Protein AF-A0A2E0ALQ2-F1 (afdb_monomer_lite)

Foldseek 3Di:
DVVVVVVVVVVVVVVVPPDDDDPVNVVVVVVVVVVVVVVVVVVVVVVVLVVVLVVLVVQLVVLVVVLVVQLVVQLVVPALVVCVVVVCNVVCQVQVLVVSQVSCCVRRPCVSNVVSVKDWDWDCPPDSQKIKIKIWDQRSDPPTGIDIDIDIDGRPHNVCSVVPD

pLDDT: mean 86.33, std 12.5, range [46.34, 97.12]

Radius of gyration: 34.59 Å; chains: 1; bounding box: 90×46×86 Å

Structure (mmCIF, N/CA/C/O backbone):
data_AF-A0A2E0ALQ2-F1
#
_entry.id   AF-A0A2E0ALQ2-F1
#
loop_
_atom_site.group_PDB
_atom_site.id
_atom_site.type_symbol
_atom_site.label_atom_id
_atom_site.label_alt_id
_atom_site.label_comp_id
_atom_site.label_asym_id
_atom_site.label_entity_id
_atom_site.label_seq_id
_atom_site.pdbx_PDB_ins_code
_atom_site.Cartn_x
_atom_site.Cartn_y
_atom_site.Cartn_z
_atom_site.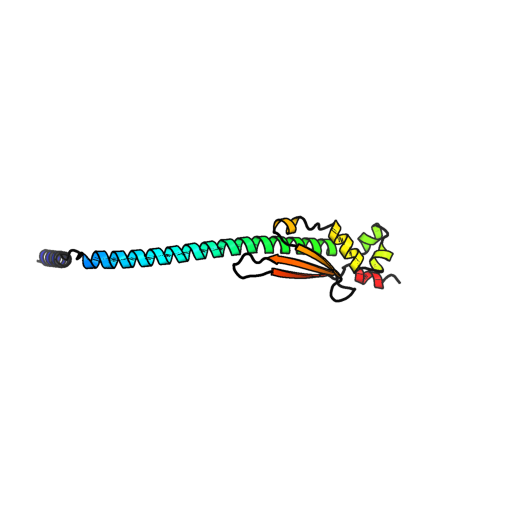occupancy
_atom_site.B_iso_or_equiv
_atom_site.auth_seq_id
_atom_site.auth_comp_id
_atom_site.auth_asym_id
_atom_site.auth_atom_id
_atom_site.pdbx_PDB_model_num
ATOM 1 N N . MET A 1 1 ? -71.122 31.771 37.472 1.00 54.59 1 MET A N 1
ATOM 2 C CA . MET A 1 1 ? -71.178 30.328 37.815 1.00 54.59 1 MET A CA 1
ATOM 3 C C . MET A 1 1 ? -70.136 29.457 37.097 1.00 54.59 1 MET A C 1
ATOM 5 O O . MET A 1 1 ? -69.848 28.380 37.589 1.00 54.59 1 MET A O 1
ATOM 9 N N . ILE A 1 2 ? -69.536 29.897 35.979 1.00 55.91 2 ILE A N 1
ATOM 10 C CA . ILE A 1 2 ? -68.539 29.110 35.213 1.00 55.91 2 ILE A CA 1
ATOM 11 C C . ILE A 1 2 ? -67.124 29.183 35.833 1.00 55.91 2 ILE A C 1
ATOM 13 O O . ILE A 1 2 ? -66.352 28.230 35.765 1.00 55.91 2 ILE A O 1
ATOM 17 N N . HIS A 1 3 ? -66.800 30.287 36.512 1.00 54.78 3 HIS A N 1
ATOM 18 C CA . HIS A 1 3 ? -65.465 30.542 37.067 1.00 54.78 3 HIS A CA 1
ATOM 19 C C . HIS A 1 3 ? -65.081 29.625 38.245 1.00 54.78 3 HIS A C 1
ATOM 21 O O . HIS A 1 3 ? -63.908 29.304 38.425 1.00 54.78 3 HIS A O 1
ATOM 27 N N . THR A 1 4 ? -66.067 29.161 39.019 1.00 57.28 4 THR A N 1
ATOM 28 C CA . THR A 1 4 ? -65.878 28.266 40.172 1.00 57.28 4 THR A CA 1
ATOM 29 C C . THR A 1 4 ? -65.641 26.810 39.763 1.00 57.28 4 THR A C 1
ATOM 31 O O . THR A 1 4 ? -64.870 26.109 40.412 1.00 57.28 4 THR A O 1
ATOM 34 N N . GLN A 1 5 ? -66.220 26.364 38.643 1.00 58.50 5 GLN A N 1
ATOM 35 C CA . GLN A 1 5 ? -66.016 25.007 38.111 1.00 58.50 5 GLN A CA 1
ATOM 36 C C . GLN A 1 5 ? -64.611 24.815 37.511 1.00 58.50 5 GLN A C 1
ATOM 38 O O . GLN A 1 5 ? -64.014 23.744 37.629 1.00 58.50 5 GLN A O 1
ATOM 43 N N . LEU A 1 6 ? -64.047 25.870 36.913 1.00 57.81 6 LEU A N 1
ATOM 44 C CA . LEU A 1 6 ? -62.681 25.869 36.378 1.00 57.81 6 LEU A CA 1
ATOM 45 C C . LEU A 1 6 ? -61.624 25.833 37.492 1.00 57.81 6 LEU A C 1
ATOM 47 O O . LEU A 1 6 ? -60.637 25.107 37.380 1.00 57.81 6 LEU A O 1
ATOM 51 N N . GLN A 1 7 ? -61.857 26.541 38.602 1.00 59.72 7 GLN A N 1
ATOM 52 C CA . GLN A 1 7 ? -60.950 26.519 39.755 1.00 59.72 7 GLN A CA 1
ATOM 53 C C . GLN A 1 7 ? -60.938 25.164 40.479 1.00 59.72 7 GLN A C 1
ATOM 55 O O . GLN A 1 7 ? -59.865 24.692 40.854 1.00 59.72 7 GLN A O 1
ATOM 60 N N . GLN A 1 8 ? -62.086 24.486 40.589 1.00 59.09 8 GLN A N 1
ATOM 61 C CA . GLN A 1 8 ? -62.156 23.142 41.179 1.00 59.09 8 GLN A CA 1
ATOM 62 C C . GLN A 1 8 ? -61.445 22.074 40.330 1.00 59.09 8 GLN A C 1
ATOM 64 O O . GLN A 1 8 ? -60.782 21.197 40.883 1.00 59.09 8 GLN A O 1
ATOM 69 N N . ARG A 1 9 ? -61.492 22.160 38.991 1.00 56.84 9 ARG A N 1
ATOM 70 C CA . ARG A 1 9 ? -60.716 21.252 38.121 1.00 56.84 9 ARG A CA 1
ATOM 71 C C . ARG A 1 9 ? -59.204 21.444 38.262 1.00 56.84 9 ARG A C 1
ATOM 73 O O . ARG A 1 9 ? -58.474 20.457 38.293 1.00 56.84 9 ARG A O 1
ATOM 80 N N . ILE A 1 10 ? -58.732 22.684 38.392 1.00 60.00 10 ILE A N 1
ATOM 81 C CA . ILE A 1 10 ? -57.300 22.985 38.569 1.00 60.00 10 ILE A CA 1
ATOM 82 C C . ILE A 1 10 ? -56.798 22.519 39.947 1.00 60.00 10 ILE A C 1
ATOM 84 O O . ILE A 1 10 ? -55.677 22.025 40.061 1.00 60.00 10 ILE A O 1
ATOM 88 N N . GLN A 1 11 ? -57.627 22.617 40.989 1.00 58.72 11 GLN A N 1
ATOM 89 C CA . GLN A 1 11 ? -57.290 22.106 42.322 1.00 58.72 11 GLN A CA 1
ATOM 90 C C . GLN A 1 11 ? -57.264 20.571 42.375 1.00 58.72 11 GLN A C 1
ATOM 92 O O . GLN A 1 11 ? -56.337 20.011 42.955 1.00 58.72 11 GLN A O 1
ATOM 97 N N . ASN A 1 12 ? -58.188 19.883 41.695 1.00 55.84 12 ASN A N 1
ATOM 98 C CA . ASN A 1 12 ? -58.178 18.417 41.613 1.00 55.84 12 ASN A CA 1
ATOM 99 C C . ASN A 1 12 ? -56.994 17.866 40.799 1.00 55.84 12 ASN A C 1
ATOM 101 O O . ASN A 1 12 ? -56.470 16.807 41.131 1.00 55.84 12 ASN A O 1
ATOM 105 N N . LEU A 1 13 ? -56.510 18.601 39.790 1.00 57.44 13 LEU A N 1
ATOM 106 C CA . LEU A 1 13 ? -55.271 18.257 39.076 1.00 57.44 13 LEU A CA 1
ATOM 107 C C . LEU A 1 13 ? -54.022 18.415 39.960 1.00 57.44 13 LEU A C 1
ATOM 109 O O . LEU A 1 13 ? -53.079 17.644 39.821 1.00 57.44 13 LEU A O 1
ATOM 113 N N . ARG A 1 14 ? -54.020 19.377 40.894 1.00 54.12 14 ARG A N 1
ATOM 114 C CA . ARG A 1 14 ? -52.926 19.577 41.865 1.00 54.12 14 ARG A CA 1
ATOM 115 C C . ARG A 1 14 ? -52.981 18.618 43.060 1.00 54.12 14 ARG A C 1
ATOM 117 O O . ARG A 1 14 ? -51.940 18.311 43.629 1.00 54.12 14 ARG A O 1
ATOM 124 N N . SER A 1 15 ? -54.165 18.128 43.425 1.00 52.41 15 SER A N 1
ATOM 125 C CA . SER A 1 15 ? -54.366 17.219 44.564 1.00 52.41 15 SER A CA 1
ATOM 126 C C . SER A 1 15 ? -53.850 15.792 44.327 1.00 52.41 15 SER A C 1
ATOM 128 O O . SER A 1 15 ? -53.678 15.055 45.293 1.00 52.41 15 SER A O 1
ATOM 130 N N . ASN A 1 16 ? -53.585 15.397 43.077 1.00 54.16 16 ASN A N 1
ATOM 131 C CA . ASN A 1 16 ? -53.091 14.054 42.742 1.00 54.16 16 ASN A CA 1
ATOM 132 C C . ASN A 1 16 ? -51.557 13.911 42.772 1.00 54.16 16 ASN A C 1
ATOM 134 O O . ASN A 1 16 ? -51.046 12.841 42.460 1.00 54.16 16 ASN A O 1
ATOM 138 N N . SER A 1 17 ? -50.810 14.944 43.181 1.00 58.78 17 SER A N 1
ATOM 139 C CA . SER A 1 17 ? -49.340 14.883 43.314 1.00 58.78 17 SER A CA 1
ATOM 140 C C . SER A 1 17 ? -48.842 14.829 44.764 1.00 58.78 17 SER A C 1
ATOM 142 O O . SER A 1 17 ? -47.687 15.143 45.029 1.00 58.78 17 SER A O 1
ATOM 144 N N . ALA A 1 18 ? -49.677 14.410 45.718 1.00 54.16 18 ALA A N 1
ATOM 145 C CA . ALA A 1 18 ? -49.293 14.282 47.130 1.00 54.16 18 ALA A CA 1
ATOM 146 C C . ALA A 1 18 ? -48.612 12.936 47.476 1.00 54.16 18 ALA A C 1
ATOM 148 O O . ALA A 1 18 ? -48.750 12.438 48.590 1.00 54.16 18 ALA A O 1
ATOM 149 N N . GLY A 1 19 ? -47.894 12.330 46.528 1.00 64.50 19 GLY A N 1
ATOM 150 C CA . GLY A 1 19 ? -47.081 11.135 46.758 1.00 64.50 19 GLY A CA 1
ATOM 151 C C . GLY A 1 19 ? -45.602 11.503 46.729 1.00 64.50 19 GLY A C 1
ATOM 152 O O . GLY A 1 19 ? -45.054 11.733 45.656 1.00 64.50 19 GLY A O 1
ATOM 153 N N . GLY A 1 20 ? -44.961 11.602 47.895 1.00 71.31 20 GLY A N 1
ATOM 154 C CA . GLY A 1 20 ? -43.499 11.641 47.964 1.00 71.31 20 GLY A CA 1
ATOM 155 C C . GLY A 1 20 ? -42.916 10.292 47.541 1.00 71.31 20 GLY A C 1
ATOM 156 O O . GLY A 1 20 ? -43.539 9.258 47.772 1.00 71.31 20 GLY A O 1
ATOM 157 N N . PHE A 1 21 ? -41.730 10.295 46.933 1.00 77.75 21 PHE A N 1
ATOM 158 C CA . PHE A 1 21 ? -41.053 9.052 46.566 1.00 77.75 21 PHE A CA 1
ATOM 159 C C . PHE A 1 21 ? -40.670 8.268 47.815 1.00 77.75 21 PHE A C 1
ATOM 161 O O . PHE A 1 21 ? -40.097 8.811 48.765 1.00 77.75 21 PHE A O 1
ATOM 168 N N . THR A 1 22 ? -40.963 6.974 47.807 1.00 88.31 22 THR A N 1
ATOM 169 C CA . THR A 1 22 ? -40.473 6.084 48.857 1.00 88.31 22 THR A CA 1
ATOM 170 C C . THR A 1 22 ? -38.958 5.903 48.711 1.00 88.31 22 THR A C 1
ATOM 172 O O . THR A 1 22 ? -38.416 5.953 47.606 1.00 88.31 22 THR A O 1
ATOM 175 N N . MET A 1 23 ? -38.247 5.643 49.814 1.00 87.56 23 MET A N 1
ATOM 176 C CA . MET A 1 23 ? -36.801 5.348 49.765 1.00 87.56 23 MET A CA 1
ATOM 177 C C . MET A 1 23 ? -36.481 4.192 48.803 1.00 87.56 23 MET A C 1
ATOM 179 O O . MET A 1 23 ? -35.443 4.199 48.149 1.00 87.56 23 MET A O 1
ATOM 183 N N . VAL A 1 24 ? -37.393 3.224 48.676 1.00 90.88 24 VAL A N 1
ATOM 184 C CA . VAL A 1 24 ? -37.251 2.081 47.767 1.00 90.88 24 VAL A CA 1
ATOM 185 C C . VAL A 1 24 ? -37.310 2.520 46.300 1.00 90.88 24 VAL A C 1
ATOM 187 O O . VAL A 1 24 ? -36.457 2.106 45.521 1.00 90.88 24 VAL A O 1
ATOM 190 N N . GLU A 1 25 ? -38.246 3.394 45.916 1.00 88.25 25 GLU A N 1
ATOM 191 C CA . GLU A 1 25 ? -38.325 3.917 44.541 1.00 88.25 25 GLU A CA 1
ATOM 192 C C . GLU A 1 25 ? -37.076 4.693 44.139 1.00 88.25 25 GLU A C 1
ATOM 194 O O . GLU A 1 25 ? -36.569 4.501 43.037 1.00 88.25 25 GLU A O 1
ATOM 199 N N . VAL A 1 26 ? -36.552 5.537 45.031 1.00 90.81 26 VAL A N 1
ATOM 200 C CA . VAL A 1 26 ? -35.341 6.321 44.747 1.00 90.81 26 VAL A CA 1
ATOM 201 C C . VAL A 1 26 ? -34.135 5.402 44.553 1.00 90.81 26 VAL A C 1
ATOM 203 O O . VAL A 1 26 ? -33.345 5.610 43.633 1.00 90.81 26 VAL A O 1
ATOM 206 N N . VAL A 1 27 ? -34.010 4.355 45.373 1.00 95.00 27 VAL A N 1
ATOM 207 C CA . VAL A 1 27 ? -32.931 3.365 45.241 1.00 95.00 27 VAL A CA 1
ATOM 208 C C . VAL A 1 27 ? -33.064 2.579 43.937 1.00 95.00 27 VAL A C 1
ATOM 210 O O . VAL A 1 27 ? -32.078 2.447 43.213 1.00 95.00 27 VAL A O 1
ATOM 213 N N . ILE A 1 28 ? -34.265 2.105 43.590 1.00 93.44 28 ILE A N 1
ATOM 214 C CA . ILE A 1 28 ? -34.499 1.378 42.333 1.00 93.44 28 ILE A CA 1
ATOM 215 C C . ILE A 1 28 ? -34.196 2.279 41.130 1.00 93.44 28 ILE A C 1
ATOM 217 O O . ILE A 1 28 ? -33.461 1.873 40.231 1.00 93.44 28 ILE A O 1
ATOM 221 N N . ALA A 1 29 ? -34.702 3.515 41.125 1.00 94.00 29 ALA A N 1
ATOM 222 C CA . ALA A 1 29 ? -34.442 4.480 40.060 1.00 94.00 29 ALA A CA 1
ATOM 223 C C . ALA A 1 29 ? -32.945 4.801 39.932 1.00 94.00 29 ALA A C 1
ATOM 225 O O . ALA A 1 29 ? -32.424 4.864 38.819 1.00 94.00 29 ALA A O 1
ATOM 226 N N . GLY A 1 30 ? -32.237 4.938 41.057 1.00 94.94 30 GLY A N 1
ATOM 227 C CA . GLY A 1 30 ? -30.791 5.140 41.082 1.00 94.94 30 GLY A CA 1
ATOM 228 C C . GLY A 1 30 ? -30.021 3.972 40.465 1.00 94.94 30 GLY A C 1
ATOM 229 O O . GLY A 1 30 ? -29.165 4.192 39.611 1.00 94.94 30 GLY A O 1
ATOM 230 N N . VAL A 1 31 ? -30.355 2.731 40.831 1.00 95.38 31 VAL A N 1
ATOM 231 C CA . VAL A 1 31 ? -29.714 1.527 40.270 1.00 95.38 31 VAL A CA 1
ATOM 232 C C . VAL A 1 31 ? -29.971 1.412 38.766 1.00 95.38 31 VAL A C 1
ATOM 234 O O . VAL A 1 31 ? -29.035 1.165 38.002 1.00 95.38 31 VAL A O 1
ATOM 237 N N . LEU A 1 32 ? -31.210 1.646 38.323 1.00 96.19 32 LEU A N 1
ATOM 238 C CA . LEU A 1 32 ? -31.556 1.634 36.900 1.00 96.19 32 LEU A CA 1
ATOM 239 C C . LEU A 1 32 ? -30.768 2.698 36.130 1.00 96.19 32 LEU A C 1
ATOM 241 O O . LEU A 1 32 ? -30.160 2.388 35.106 1.00 96.19 32 LEU A O 1
ATOM 245 N N . LEU A 1 33 ? -30.701 3.925 36.645 1.00 96.06 33 LEU A N 1
ATOM 246 C CA . LEU A 1 33 ? -29.975 5.014 35.997 1.00 96.06 33 LEU A CA 1
ATOM 247 C C . LEU A 1 33 ? -28.472 4.727 35.916 1.00 96.06 33 LEU A C 1
ATOM 249 O O . LEU A 1 33 ? -27.881 4.909 34.853 1.00 96.06 33 LEU A O 1
ATOM 253 N N . VAL A 1 34 ? -27.864 4.213 36.992 1.00 96.94 34 VAL A N 1
ATOM 254 C CA . VAL A 1 34 ? -26.450 3.803 36.985 1.00 96.94 34 VAL A CA 1
ATOM 255 C C . VAL A 1 34 ? -26.201 2.731 35.924 1.00 96.94 34 VAL A C 1
ATOM 257 O O . VAL A 1 34 ? -25.240 2.861 35.173 1.00 96.94 34 VAL A O 1
ATOM 260 N N . SER A 1 35 ? -27.077 1.727 35.806 1.00 95.50 35 SER A N 1
ATOM 261 C CA . SER A 1 35 ? -26.929 0.647 34.816 1.00 95.50 35 SER A CA 1
ATOM 262 C C . SER A 1 35 ? -27.036 1.121 33.358 1.00 95.50 35 SER A C 1
ATOM 264 O O . SER A 1 35 ? -26.287 0.668 32.488 1.00 95.50 35 SER A O 1
ATOM 266 N N . VAL A 1 36 ? -27.933 2.073 33.080 1.00 97.12 36 VAL A N 1
ATOM 267 C CA . VAL A 1 36 ? -28.068 2.675 31.747 1.00 97.12 36 VAL A CA 1
ATOM 268 C C . VAL A 1 36 ? -26.827 3.501 31.421 1.00 97.12 36 VAL A C 1
ATOM 270 O O . VAL A 1 36 ? -26.263 3.363 30.338 1.00 97.12 36 VAL A O 1
ATOM 273 N N . MET A 1 37 ? -26.356 4.311 32.370 1.00 95.69 37 MET A N 1
ATOM 274 C CA . MET A 1 37 ? -25.178 5.158 32.175 1.00 95.69 37 MET A CA 1
ATOM 275 C C . MET A 1 37 ? -23.903 4.338 31.947 1.00 95.69 37 MET A C 1
ATOM 277 O O . MET A 1 37 ? -23.128 4.673 31.052 1.00 95.69 37 MET A O 1
ATOM 281 N N . THR A 1 38 ? -23.688 3.242 32.685 1.00 95.94 38 THR A N 1
ATOM 282 C CA . THR A 1 38 ? -22.544 2.345 32.432 1.00 95.94 38 THR A CA 1
ATOM 283 C C . THR A 1 38 ? -22.622 1.694 31.058 1.00 95.94 38 THR A C 1
ATOM 285 O O . THR A 1 38 ? -21.607 1.624 30.366 1.00 95.94 38 THR A O 1
ATOM 288 N N . SER A 1 39 ? -23.813 1.277 30.627 1.00 95.12 39 SER A N 1
ATOM 289 C CA . SER A 1 39 ? -24.009 0.692 29.295 1.00 95.12 39 SER A CA 1
ATOM 290 C C . SER A 1 39 ? -23.689 1.698 28.182 1.00 95.12 39 SER A C 1
ATOM 292 O O . SER A 1 39 ? -22.925 1.393 27.267 1.00 95.12 39 SER A O 1
ATOM 294 N N . VAL A 1 40 ? -24.201 2.930 28.287 1.00 94.94 40 VAL A N 1
ATOM 295 C CA . VAL A 1 40 ? -23.926 4.009 27.321 1.00 94.94 40 VAL A CA 1
ATOM 296 C C . VAL A 1 40 ? -22.440 4.376 27.300 1.00 94.94 40 VAL A C 1
ATOM 298 O O . VAL A 1 40 ? -21.879 4.594 26.224 1.00 94.94 40 VAL A O 1
ATOM 301 N N . ALA A 1 41 ? -21.777 4.405 28.459 1.00 94.75 41 ALA A N 1
ATOM 302 C CA . ALA A 1 41 ? -20.345 4.680 28.531 1.00 94.75 41 ALA A CA 1
ATOM 303 C C . ALA A 1 41 ? -19.534 3.614 27.779 1.00 94.75 41 ALA A C 1
ATOM 305 O O . ALA A 1 41 ? -18.670 3.954 26.971 1.00 94.75 41 ALA A O 1
ATOM 306 N N . GLN A 1 42 ? -19.851 2.331 27.980 1.00 93.06 42 GLN A N 1
ATOM 307 C CA . GLN A 1 42 ? -19.182 1.235 27.276 1.00 93.06 42 GLN A CA 1
ATOM 308 C C . GLN A 1 42 ? -19.417 1.290 25.762 1.00 93.06 42 GLN A C 1
ATOM 310 O O . GLN A 1 42 ? -18.460 1.174 24.998 1.00 93.06 42 GLN A O 1
ATOM 315 N N . MET A 1 43 ? -20.657 1.534 25.323 1.00 93.06 43 MET A N 1
ATOM 316 C CA . MET A 1 43 ? -20.973 1.718 23.900 1.00 93.06 43 MET A CA 1
ATOM 317 C C . MET A 1 43 ? -20.192 2.885 23.285 1.00 93.06 43 MET A C 1
ATOM 319 O O . MET A 1 43 ? -19.670 2.762 22.180 1.00 93.06 43 MET A O 1
ATOM 323 N N . SER A 1 44 ? -20.064 4.000 24.010 1.00 94.38 44 SER A N 1
ATOM 324 C CA . SER A 1 44 ? -19.342 5.186 23.529 1.00 94.38 44 SER A CA 1
ATOM 325 C C . SER A 1 44 ? -17.843 4.912 23.378 1.00 94.38 44 SER A C 1
ATOM 327 O O . SER A 1 44 ? -17.246 5.279 22.368 1.00 94.38 44 SER A O 1
ATOM 329 N N . VAL A 1 45 ? -17.235 4.217 24.345 1.00 90.38 45 VAL A N 1
ATOM 330 C CA . VAL A 1 45 ? -15.824 3.800 24.267 1.00 90.38 45 VAL A CA 1
ATOM 331 C C . VAL A 1 45 ? -15.598 2.835 23.103 1.00 90.38 45 VAL A C 1
ATOM 333 O O . VAL A 1 45 ? -14.638 3.006 22.354 1.00 90.38 45 VAL A O 1
ATOM 336 N N . ALA A 1 46 ? -16.490 1.861 22.906 1.00 88.94 46 ALA A N 1
ATOM 337 C CA . ALA A 1 46 ? -16.402 0.927 21.786 1.00 88.94 46 ALA A CA 1
ATOM 338 C C . ALA A 1 46 ? -16.509 1.644 20.428 1.00 88.94 46 ALA A C 1
ATOM 340 O O . ALA A 1 46 ? -15.725 1.364 19.522 1.00 88.94 46 ALA A O 1
ATOM 341 N N . ALA A 1 47 ? -17.421 2.613 20.300 1.00 90.69 47 ALA A N 1
ATOM 342 C CA . ALA A 1 47 ? -17.564 3.418 19.089 1.00 90.69 47 ALA A CA 1
ATOM 343 C C . ALA A 1 47 ? -16.301 4.247 18.786 1.00 90.69 47 ALA A C 1
ATOM 345 O O . ALA A 1 47 ? -15.859 4.297 17.639 1.00 90.69 47 ALA A O 1
ATOM 346 N N . LEU A 1 48 ? -15.677 4.848 19.807 1.00 90.44 48 LEU A N 1
ATOM 347 C CA . LEU A 1 48 ? -14.416 5.586 19.656 1.00 90.44 48 LEU A CA 1
ATOM 348 C C . LEU A 1 48 ? -13.255 4.671 19.251 1.00 90.44 48 LEU A C 1
ATOM 350 O O . LEU A 1 48 ? -12.477 5.026 18.366 1.00 90.44 48 LEU A O 1
ATOM 354 N N . ALA A 1 49 ? -13.148 3.489 19.865 1.00 85.75 49 ALA A N 1
ATOM 355 C CA . ALA A 1 49 ? -12.143 2.496 19.494 1.00 85.75 49 ALA A CA 1
ATOM 356 C C . ALA A 1 49 ? -12.313 2.053 18.030 1.00 85.75 49 ALA A C 1
ATOM 358 O O . ALA A 1 49 ? -11.342 2.044 17.275 1.00 85.75 49 ALA A O 1
ATOM 359 N N . GLY A 1 50 ? -13.553 1.791 17.601 1.00 87.81 50 GLY A N 1
ATOM 360 C CA . GLY A 1 50 ? -13.869 1.502 16.201 1.00 87.81 50 GLY A CA 1
ATOM 361 C C . GLY A 1 50 ? -13.495 2.655 15.266 1.00 87.81 50 GLY A C 1
ATOM 362 O O . GLY A 1 50 ? -12.839 2.437 14.251 1.00 87.81 50 GLY A O 1
ATOM 363 N N . SER A 1 51 ? -13.825 3.895 15.636 1.00 90.38 51 SER A N 1
ATOM 364 C CA . SER A 1 51 ? -13.485 5.085 14.845 1.00 90.38 51 SER A CA 1
ATOM 365 C C . SER A 1 51 ? -11.977 5.280 14.685 1.00 90.38 51 SER A C 1
ATOM 367 O O . SER A 1 51 ? -11.530 5.700 13.618 1.00 90.38 51 SER A O 1
ATOM 369 N N . LYS A 1 52 ? -11.183 4.984 15.721 1.00 90.38 52 LYS A N 1
ATOM 370 C CA . LYS A 1 52 ? -9.720 5.059 15.648 1.00 90.38 52 LYS A CA 1
ATOM 371 C C . LYS A 1 52 ? -9.169 4.053 14.638 1.00 90.38 52 LYS A C 1
ATOM 373 O O . LYS A 1 52 ? -8.340 4.426 13.813 1.00 90.38 52 LYS A O 1
ATOM 378 N N . ASN A 1 53 ? -9.644 2.810 14.681 1.00 91.25 53 ASN A N 1
ATOM 379 C CA . ASN A 1 53 ? -9.191 1.771 13.755 1.00 91.25 53 ASN A CA 1
ATOM 380 C C . ASN A 1 53 ? -9.580 2.110 12.313 1.00 91.25 53 ASN A C 1
ATOM 382 O O . ASN A 1 53 ? -8.729 2.051 11.433 1.00 91.25 53 ASN A O 1
ATOM 386 N N . LEU A 1 54 ? -10.814 2.581 12.090 1.00 90.69 54 LEU A N 1
ATOM 387 C CA . LEU A 1 54 ? -11.268 3.052 10.778 1.00 90.69 54 LEU A CA 1
ATOM 388 C C . LEU A 1 54 ? -10.410 4.207 10.249 1.00 90.69 54 LEU A C 1
ATOM 390 O O . LEU A 1 54 ? -10.055 4.216 9.076 1.00 90.69 54 LEU A O 1
ATOM 394 N N 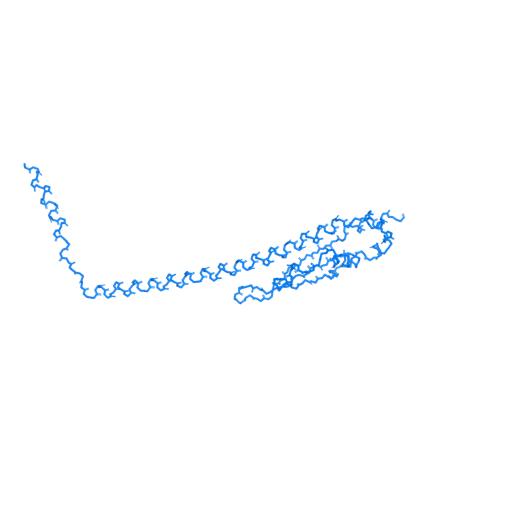. SER A 1 55 ? -10.038 5.159 11.109 1.00 93.00 55 SER A N 1
ATOM 395 C CA . SER A 1 55 ? -9.146 6.257 10.727 1.00 93.00 55 SER A CA 1
ATOM 396 C C . SER A 1 55 ? -7.738 5.766 10.389 1.00 93.00 55 SER A C 1
ATOM 398 O O . SER A 1 55 ? -7.140 6.258 9.437 1.00 93.00 55 SER A O 1
ATOM 400 N N . SER A 1 56 ? -7.204 4.815 11.159 1.00 91.94 56 SER A N 1
ATOM 401 C CA . SER A 1 56 ? -5.890 4.218 10.902 1.00 91.94 56 SER A CA 1
ATOM 402 C C . SER A 1 56 ? -5.886 3.459 9.578 1.00 91.94 56 SER A C 1
ATOM 404 O O . SER A 1 56 ? -4.986 3.646 8.765 1.00 91.94 56 SER A O 1
ATOM 406 N N . ARG A 1 57 ? -6.929 2.658 9.333 1.00 93.12 57 ARG A N 1
ATOM 407 C CA . ARG A 1 57 ? -7.129 1.943 8.073 1.00 93.12 57 ARG A CA 1
ATOM 408 C C . ARG A 1 57 ? -7.227 2.915 6.908 1.00 93.12 57 ARG A C 1
ATOM 410 O O . ARG A 1 57 ? -6.531 2.734 5.923 1.00 93.12 57 ARG A O 1
ATOM 417 N N . ALA A 1 58 ? -8.034 3.967 7.031 1.00 93.31 58 ALA A N 1
ATOM 418 C CA . ALA A 1 58 ? -8.162 4.972 5.982 1.00 93.31 58 ALA A CA 1
ATOM 419 C C . ALA A 1 58 ? -6.813 5.622 5.629 1.00 93.31 58 ALA A C 1
ATOM 421 O O . ALA A 1 58 ? -6.567 5.884 4.457 1.00 93.31 58 ALA A O 1
ATOM 422 N N . GLY A 1 59 ? -5.935 5.841 6.615 1.00 92.81 59 GLY A N 1
ATOM 423 C CA . GLY A 1 59 ? -4.574 6.327 6.380 1.00 92.81 59 GLY A CA 1
ATOM 424 C C . GLY A 1 59 ? -3.715 5.342 5.583 1.00 92.81 59 GLY A C 1
ATOM 425 O O . GLY A 1 59 ? -3.132 5.733 4.577 1.00 92.81 59 GLY A O 1
ATOM 426 N N . ILE A 1 60 ? -3.694 4.068 5.991 1.00 93.50 60 ILE A N 1
ATOM 427 C CA . ILE A 1 60 ? -2.955 3.002 5.291 1.00 93.50 60 ILE A CA 1
ATOM 428 C C . ILE A 1 60 ? -3.463 2.847 3.852 1.00 93.50 60 ILE A C 1
ATOM 430 O O . ILE A 1 60 ? -2.676 2.877 2.912 1.00 93.50 60 ILE A O 1
ATOM 434 N N . GLU A 1 61 ? -4.780 2.736 3.664 1.00 93.75 61 GLU A N 1
ATOM 435 C CA . GLU A 1 61 ? -5.390 2.565 2.339 1.00 93.75 61 GLU A CA 1
ATOM 436 C C . GLU A 1 61 ? -5.148 3.784 1.444 1.00 93.75 61 GLU A C 1
ATOM 438 O O . GLU A 1 61 ? -4.917 3.634 0.248 1.00 93.75 61 GLU A O 1
ATOM 443 N N . ALA A 1 62 ? -5.161 4.998 2.004 1.00 94.06 62 ALA A N 1
ATOM 444 C CA . ALA A 1 62 ? -4.834 6.202 1.249 1.00 94.06 62 ALA A CA 1
ATOM 445 C C . ALA A 1 62 ? -3.367 6.211 0.797 1.00 94.06 62 ALA A C 1
ATOM 447 O O . ALA A 1 62 ? -3.103 6.560 -0.351 1.00 94.06 62 ALA A O 1
ATOM 448 N N . ALA A 1 63 ? -2.436 5.803 1.665 1.00 93.88 63 ALA A N 1
ATOM 449 C CA . ALA A 1 63 ? -1.016 5.716 1.330 1.00 93.88 63 ALA A CA 1
ATOM 450 C C . ALA A 1 63 ? -0.756 4.668 0.238 1.00 93.88 63 ALA A C 1
ATOM 452 O O . ALA A 1 63 ? -0.129 4.980 -0.771 1.00 93.88 63 ALA A O 1
ATOM 453 N N . VAL A 1 64 ? -1.315 3.462 0.387 1.00 95.31 64 VAL A N 1
ATOM 454 C CA . VAL A 1 64 ? -1.216 2.395 -0.623 1.00 95.31 64 VAL A CA 1
ATOM 455 C C . VAL A 1 64 ? -1.835 2.838 -1.948 1.00 95.31 64 VAL A C 1
ATOM 457 O O . VAL A 1 64 ? -1.223 2.687 -2.998 1.00 95.31 64 VAL A O 1
ATOM 460 N N . ASN A 1 65 ? -3.028 3.434 -1.925 1.00 95.44 65 ASN A N 1
ATOM 461 C CA . ASN A 1 65 ? -3.690 3.904 -3.142 1.00 95.44 65 ASN A CA 1
ATOM 462 C C . ASN A 1 65 ? -2.919 5.040 -3.837 1.00 95.44 65 ASN A C 1
ATOM 464 O O . ASN A 1 65 ? -2.924 5.123 -5.063 1.00 95.44 65 ASN A O 1
ATOM 468 N N . ASN A 1 66 ? -2.267 5.919 -3.073 1.00 94.69 66 ASN A N 1
ATOM 469 C CA . ASN A 1 66 ? -1.406 6.955 -3.635 1.00 94.69 66 ASN A CA 1
ATOM 470 C C . ASN A 1 66 ? -0.186 6.341 -4.336 1.00 94.69 66 ASN A C 1
ATOM 472 O O . ASN A 1 66 ? 0.089 6.689 -5.478 1.00 94.69 66 ASN A O 1
ATOM 476 N N . ASP A 1 67 ? 0.492 5.389 -3.693 1.00 95.50 67 ASP A N 1
ATOM 477 C CA . ASP A 1 67 ? 1.645 4.691 -4.277 1.00 95.50 67 ASP A CA 1
ATOM 478 C C . ASP A 1 67 ? 1.264 3.933 -5.559 1.00 95.50 67 ASP A C 1
ATOM 480 O O . ASP A 1 67 ? 1.933 4.075 -6.579 1.00 95.50 67 ASP A O 1
ATOM 484 N N . ILE A 1 68 ? 0.118 3.240 -5.565 1.00 95.56 68 ILE A N 1
ATOM 485 C CA . ILE A 1 68 ? -0.428 2.585 -6.766 1.00 95.56 68 ILE A CA 1
ATOM 486 C C . ILE A 1 68 ? -0.615 3.589 -7.913 1.00 95.56 68 ILE A C 1
ATOM 488 O O . ILE A 1 68 ? -0.260 3.295 -9.054 1.00 95.56 68 ILE A O 1
ATOM 492 N N . GLN A 1 69 ? -1.165 4.774 -7.632 1.00 95.31 69 GLN A N 1
ATOM 493 C CA . GLN A 1 69 ? -1.364 5.807 -8.652 1.00 95.31 69 GLN A CA 1
ATOM 494 C C . GLN A 1 69 ? -0.038 6.349 -9.188 1.00 95.31 69 GLN A C 1
ATOM 496 O O . GLN A 1 69 ? 0.070 6.577 -10.392 1.00 95.31 69 GLN A O 1
ATOM 501 N N . LEU A 1 70 ? 0.968 6.526 -8.328 1.00 95.44 70 LEU A N 1
ATOM 502 C CA . LEU A 1 70 ? 2.307 6.947 -8.744 1.00 95.44 70 LEU A CA 1
ATOM 503 C C . LEU A 1 70 ? 2.970 5.892 -9.633 1.00 95.44 70 LEU A C 1
ATOM 505 O O . LEU A 1 70 ? 3.509 6.235 -10.681 1.00 95.44 70 LEU A O 1
ATOM 509 N N . ILE A 1 71 ? 2.862 4.612 -9.274 1.00 95.31 71 ILE A N 1
ATOM 510 C CA . ILE A 1 71 ? 3.381 3.504 -10.082 1.00 95.31 71 ILE A CA 1
ATOM 511 C C . ILE A 1 71 ? 2.699 3.450 -11.454 1.00 95.31 71 ILE A C 1
ATOM 513 O O . ILE A 1 71 ? 3.376 3.370 -12.476 1.00 95.31 71 ILE A O 1
ATOM 517 N N . GLN A 1 72 ? 1.368 3.542 -11.501 1.00 94.81 72 GLN A N 1
ATOM 518 C CA . GLN A 1 72 ? 0.624 3.555 -12.767 1.00 94.81 72 GLN A CA 1
ATOM 519 C C . GLN A 1 72 ? 0.957 4.782 -13.619 1.00 94.81 72 GLN A C 1
ATOM 521 O O . GLN A 1 72 ? 1.028 4.699 -14.844 1.00 94.81 72 GLN A O 1
ATOM 526 N N . GLN A 1 73 ? 1.167 5.932 -12.981 1.00 95.19 73 GLN A N 1
ATOM 527 C CA . GLN A 1 73 ? 1.604 7.137 -13.666 1.00 95.19 73 GLN A CA 1
ATOM 528 C C . GLN A 1 73 ? 3.007 6.961 -14.261 1.00 95.19 73 GLN A C 1
ATOM 530 O O . GLN A 1 73 ? 3.210 7.320 -15.419 1.00 95.19 73 GLN A O 1
ATOM 535 N N . ALA A 1 74 ? 3.951 6.405 -13.499 1.00 94.56 74 ALA A N 1
ATOM 536 C CA . ALA A 1 74 ? 5.310 6.144 -13.958 1.00 94.56 74 ALA A CA 1
ATOM 537 C C . ALA A 1 74 ? 5.324 5.165 -15.146 1.00 94.56 74 ALA A C 1
ATOM 539 O O . ALA A 1 74 ? 5.923 5.469 -16.174 1.00 94.56 74 ALA A O 1
ATOM 540 N N . ASP A 1 75 ? 4.585 4.054 -15.070 1.00 94.38 75 ASP A N 1
ATOM 541 C CA . ASP A 1 75 ? 4.425 3.119 -16.197 1.00 94.38 75 ASP A CA 1
ATOM 542 C C . ASP A 1 75 ? 3.782 3.792 -17.428 1.00 94.38 75 ASP A C 1
ATOM 544 O O . ASP A 1 75 ? 4.233 3.612 -18.559 1.00 94.38 75 ASP A O 1
ATOM 548 N N . SER A 1 76 ? 2.786 4.663 -17.227 1.00 93.44 76 SER A N 1
ATOM 549 C CA . SER A 1 76 ? 2.189 5.425 -18.331 1.00 93.44 76 SER A CA 1
ATOM 550 C C . SER A 1 76 ? 3.175 6.394 -18.993 1.00 93.44 76 SER A C 1
ATOM 552 O O . SER A 1 76 ? 3.033 6.652 -20.192 1.00 93.44 76 SER A O 1
ATOM 554 N N . TYR A 1 77 ? 4.119 6.966 -18.241 1.00 92.88 77 TYR A N 1
ATOM 555 C CA . TYR A 1 77 ? 5.160 7.839 -18.789 1.00 92.88 77 TYR A CA 1
ATOM 556 C C . TYR A 1 77 ? 6.295 7.063 -19.451 1.00 92.88 77 TYR A C 1
ATOM 558 O O . TYR A 1 77 ? 6.937 7.601 -20.356 1.00 92.88 77 TYR A O 1
ATOM 566 N N . LEU A 1 78 ? 6.507 5.807 -19.057 1.00 92.06 78 LEU A N 1
ATOM 567 C CA . LEU A 1 78 ? 7.488 4.922 -19.662 1.00 92.06 78 LEU A CA 1
ATOM 568 C C . LEU A 1 78 ? 7.000 4.416 -21.027 1.00 92.06 78 LEU A C 1
ATOM 570 O O . LEU A 1 78 ? 6.496 3.307 -21.202 1.00 92.06 78 LEU A O 1
ATOM 574 N N . THR A 1 79 ? 7.141 5.280 -22.023 1.00 91.62 79 THR A N 1
ATOM 575 C CA . THR A 1 79 ? 6.800 5.003 -23.418 1.00 91.62 79 THR A CA 1
ATOM 576 C C . THR A 1 79 ? 8.009 4.488 -24.197 1.00 91.62 79 THR A C 1
ATOM 578 O O . THR A 1 79 ? 9.161 4.729 -23.837 1.00 91.62 79 THR A O 1
ATOM 581 N N . TYR A 1 80 ? 7.760 3.833 -25.330 1.00 90.06 80 TYR A N 1
ATOM 582 C CA . TYR A 1 80 ? 8.830 3.392 -26.228 1.00 90.06 80 TYR A CA 1
ATOM 583 C C . TYR A 1 80 ? 9.714 4.557 -26.712 1.00 90.06 80 TYR A C 1
ATOM 585 O O . TYR A 1 80 ? 10.934 4.427 -26.762 1.00 90.06 80 TYR A O 1
ATOM 593 N N . GLN A 1 81 ? 9.111 5.722 -26.982 1.00 89.31 81 GLN A N 1
ATOM 594 C CA . GLN A 1 81 ? 9.839 6.924 -27.401 1.00 89.31 81 GLN A CA 1
ATOM 595 C C . GLN A 1 81 ? 10.750 7.461 -26.291 1.00 89.31 81 GLN A C 1
ATOM 597 O O . GLN A 1 81 ? 11.895 7.805 -26.554 1.00 89.31 81 GLN A O 1
ATOM 602 N N . SER A 1 82 ? 10.275 7.495 -25.041 1.00 89.12 82 SER A N 1
ATOM 603 C CA . SER A 1 82 ? 11.111 7.946 -23.918 1.00 89.12 82 SER A CA 1
ATOM 604 C C . SER A 1 82 ? 12.310 7.030 -23.666 1.00 89.12 82 SER A C 1
ATOM 606 O O . SER A 1 82 ? 13.328 7.495 -23.166 1.00 89.12 82 SER A O 1
ATOM 608 N N . ILE A 1 83 ? 12.205 5.747 -24.024 1.00 89.62 83 ILE A N 1
ATOM 609 C CA . ILE A 1 83 ? 13.322 4.794 -23.964 1.00 89.62 83 ILE A CA 1
ATOM 610 C C . ILE A 1 83 ? 14.257 4.984 -25.174 1.00 89.62 83 ILE A C 1
ATOM 612 O O . ILE A 1 83 ? 15.474 4.889 -25.027 1.00 89.62 83 ILE A O 1
ATOM 616 N N . GLU A 1 84 ? 13.714 5.303 -26.357 1.00 87.81 84 GLU A N 1
ATOM 617 C CA . GLU A 1 84 ? 14.498 5.655 -27.556 1.00 87.81 84 GLU A CA 1
ATOM 618 C C . GLU A 1 84 ? 15.459 6.805 -27.301 1.00 87.81 84 GLU A C 1
ATOM 620 O O . GLU A 1 84 ? 16.634 6.725 -27.654 1.00 87.81 84 GLU A O 1
ATOM 625 N N . ASP A 1 85 ? 14.964 7.852 -26.645 1.00 88.50 85 ASP A N 1
ATOM 626 C CA . ASP A 1 85 ? 15.734 9.058 -26.353 1.00 88.50 85 ASP A CA 1
ATOM 627 C C . ASP A 1 85 ? 16.954 8.765 -25.454 1.00 88.50 85 ASP A C 1
ATOM 629 O O . ASP A 1 85 ? 17.935 9.512 -25.470 1.00 88.50 85 ASP A O 1
ATOM 633 N N . LEU A 1 86 ? 16.905 7.664 -24.694 1.00 86.88 86 LEU A N 1
ATOM 634 C CA . LEU A 1 86 ? 17.983 7.170 -23.835 1.00 86.88 86 LEU A CA 1
ATOM 635 C C . LEU A 1 86 ? 18.902 6.162 -24.545 1.00 86.88 86 LEU A C 1
ATOM 637 O O . LEU A 1 86 ? 20.037 5.973 -24.116 1.00 86.88 86 LEU A O 1
ATOM 641 N N . GLY A 1 87 ? 18.447 5.563 -25.650 1.00 85.81 87 GLY A N 1
ATOM 642 C CA . GLY A 1 87 ? 19.187 4.551 -26.406 1.00 85.81 87 GLY A CA 1
ATOM 643 C C . GLY A 1 87 ? 19.096 3.126 -25.846 1.00 85.81 87 GLY A C 1
ATOM 644 O O . GLY A 1 87 ? 19.827 2.261 -26.318 1.00 85.81 87 GLY A O 1
ATOM 645 N N . ASP A 1 88 ? 18.189 2.862 -24.901 1.00 89.69 88 ASP A N 1
ATOM 646 C CA . ASP A 1 88 ? 18.090 1.585 -24.164 1.00 89.69 88 ASP A CA 1
ATOM 647 C C . ASP A 1 88 ? 16.999 0.639 -24.715 1.00 89.69 88 ASP A C 1
ATOM 649 O O . ASP A 1 88 ? 16.534 -0.274 -24.028 1.00 89.69 88 ASP A O 1
ATOM 653 N N . GLN A 1 89 ? 16.540 0.852 -25.953 1.00 87.75 89 GLN A N 1
ATOM 654 C CA . GLN A 1 89 ? 15.406 0.108 -26.525 1.00 87.75 89 GLN A CA 1
ATOM 655 C C . GLN A 1 89 ? 15.647 -1.398 -26.601 1.00 87.75 89 GLN A C 1
ATOM 657 O O . GLN A 1 89 ? 14.751 -2.175 -26.273 1.00 87.75 89 GLN A O 1
ATOM 662 N N . ASP A 1 90 ? 16.841 -1.808 -27.028 1.00 87.00 90 ASP A N 1
ATOM 663 C CA . ASP A 1 90 ? 17.174 -3.222 -27.207 1.00 87.00 90 ASP A CA 1
ATOM 664 C C . ASP A 1 90 ? 17.148 -3.976 -25.873 1.00 87.00 90 ASP A C 1
ATOM 666 O O . ASP A 1 90 ? 16.684 -5.116 -25.812 1.00 87.00 90 ASP A O 1
ATOM 670 N N . ASP A 1 91 ? 17.602 -3.336 -24.796 1.00 87.69 91 ASP A N 1
ATOM 671 C CA . ASP A 1 91 ? 17.629 -3.923 -23.456 1.00 87.69 91 ASP A CA 1
ATOM 672 C C . ASP A 1 91 ? 16.225 -3.945 -22.840 1.00 87.69 91 ASP A C 1
ATOM 674 O O . ASP A 1 91 ? 15.788 -4.973 -22.311 1.00 87.69 91 ASP A O 1
ATOM 678 N N . ALA A 1 92 ? 15.472 -2.849 -22.985 1.00 89.75 92 ALA A N 1
ATOM 679 C CA . ALA A 1 92 ? 14.090 -2.771 -22.527 1.00 89.75 92 ALA A CA 1
ATOM 680 C C . ALA A 1 92 ? 13.197 -3.804 -23.233 1.00 89.75 92 ALA A C 1
ATOM 682 O O . ALA A 1 92 ? 12.352 -4.430 -22.596 1.00 89.75 92 ALA A O 1
ATOM 683 N N . CYS A 1 93 ? 13.397 -4.037 -24.531 1.00 89.94 93 CYS A N 1
ATOM 684 C CA . CYS A 1 93 ? 12.609 -5.002 -25.294 1.00 89.94 93 CYS A CA 1
ATOM 685 C C . CYS A 1 93 ? 13.029 -6.462 -25.092 1.00 89.94 93 CYS A C 1
ATOM 687 O O . CYS A 1 93 ? 12.199 -7.354 -25.273 1.00 89.94 93 CYS A O 1
ATOM 689 N N . GLN A 1 94 ? 14.276 -6.732 -24.695 1.00 90.50 94 GLN A N 1
ATOM 690 C CA . GLN A 1 94 ? 14.713 -8.088 -24.348 1.00 90.50 94 GLN A CA 1
ATOM 691 C C . GLN A 1 94 ? 14.125 -8.574 -23.020 1.00 90.50 94 GLN A C 1
ATOM 693 O O . GLN A 1 94 ? 13.830 -9.762 -22.887 1.00 90.50 94 GLN A O 1
ATOM 698 N N . ALA A 1 95 ? 13.962 -7.679 -22.042 1.00 90.75 95 ALA A N 1
ATOM 699 C CA . ALA A 1 95 ? 13.472 -8.032 -20.712 1.00 90.75 95 ALA A CA 1
ATOM 700 C C . ALA A 1 95 ? 12.564 -6.931 -20.116 1.00 90.75 95 ALA A C 1
ATOM 702 O O . ALA A 1 95 ? 12.938 -6.285 -19.127 1.00 90.75 95 ALA A O 1
ATOM 703 N N . PRO A 1 96 ? 11.351 -6.733 -20.672 1.00 91.38 96 PRO A N 1
ATOM 704 C CA . PRO A 1 96 ? 10.502 -5.573 -20.381 1.00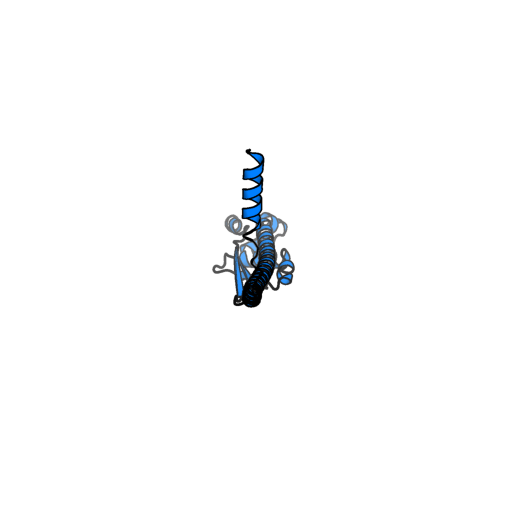 91.38 96 PRO A CA 1
ATOM 705 C C . PRO A 1 96 ? 10.051 -5.492 -18.924 1.00 91.38 96 PRO A C 1
ATOM 707 O O . PRO A 1 96 ? 10.005 -4.405 -18.349 1.00 91.38 96 PRO A O 1
ATOM 710 N N . THR A 1 97 ? 9.768 -6.631 -18.293 1.00 92.69 97 THR A N 1
ATOM 711 C CA . THR A 1 97 ? 9.378 -6.677 -16.880 1.00 92.69 97 THR A CA 1
ATOM 712 C C . THR A 1 97 ? 10.527 -6.291 -15.965 1.00 92.69 97 THR A C 1
ATOM 714 O O . THR A 1 97 ? 10.354 -5.438 -15.103 1.00 92.69 97 THR A O 1
ATOM 717 N N . SER A 1 98 ? 11.722 -6.841 -16.186 1.00 92.62 98 SER A N 1
ATOM 718 C CA . SER A 1 98 ? 12.905 -6.493 -15.390 1.00 92.62 98 SER A CA 1
ATOM 719 C C . SER A 1 98 ? 13.290 -5.015 -15.531 1.00 92.62 98 SER A C 1
ATOM 721 O O . SER A 1 98 ? 13.655 -4.373 -14.547 1.00 92.62 98 SER A O 1
ATOM 723 N N . TYR A 1 99 ? 13.136 -4.456 -16.735 1.00 93.12 99 TYR A N 1
ATOM 724 C CA . TYR A 1 99 ? 13.379 -3.044 -17.000 1.00 93.12 99 TYR A CA 1
ATOM 725 C C . TYR A 1 99 ? 12.378 -2.157 -16.250 1.00 93.12 99 TYR A C 1
ATOM 727 O O . TYR A 1 99 ? 12.784 -1.229 -15.550 1.00 93.12 99 TYR A O 1
ATOM 735 N N . LEU A 1 100 ? 11.081 -2.485 -16.325 1.00 93.94 100 LEU A N 1
ATOM 736 C CA . LEU A 1 100 ? 10.044 -1.755 -15.598 1.00 93.94 100 LEU A CA 1
ATOM 737 C C . LEU A 1 100 ? 10.265 -1.812 -14.079 1.00 93.94 100 LEU A C 1
ATOM 739 O O . LEU A 1 100 ? 10.119 -0.790 -13.419 1.00 93.94 100 LEU A O 1
ATOM 743 N N . ILE A 1 101 ? 10.651 -2.965 -13.521 1.00 94.19 101 ILE A N 1
ATOM 744 C CA . ILE A 1 101 ? 10.927 -3.103 -12.080 1.00 94.19 101 ILE A CA 1
ATOM 745 C C . ILE A 1 101 ? 12.016 -2.115 -11.644 1.00 94.19 101 ILE A C 1
ATOM 747 O O . ILE A 1 101 ? 11.785 -1.311 -10.743 1.00 94.19 101 ILE A O 1
ATOM 751 N N . ASN A 1 102 ? 13.162 -2.111 -12.331 1.00 93.56 102 ASN A N 1
ATOM 752 C CA . ASN A 1 102 ? 14.277 -1.215 -12.005 1.00 93.56 102 ASN A CA 1
ATOM 753 C C . ASN A 1 102 ? 13.894 0.269 -12.139 1.00 93.56 102 ASN A C 1
ATOM 755 O O . ASN A 1 102 ? 14.296 1.106 -11.324 1.00 93.56 102 ASN A O 1
ATOM 759 N N . TYR A 1 103 ? 13.104 0.598 -13.165 1.00 93.44 103 TYR A N 1
ATOM 760 C CA . TYR A 1 103 ? 12.591 1.947 -13.377 1.00 93.44 103 TYR A CA 1
ATOM 761 C C . TYR A 1 103 ? 11.674 2.390 -12.228 1.00 93.44 103 TYR A C 1
ATOM 763 O O . TYR A 1 103 ? 11.879 3.454 -11.646 1.00 93.44 103 TYR A O 1
ATOM 771 N N . LEU A 1 104 ? 10.707 1.552 -11.842 1.00 94.12 104 LEU A N 1
ATOM 772 C CA . LEU A 1 104 ? 9.759 1.849 -10.767 1.00 94.12 104 LEU A CA 1
ATOM 773 C C . LEU A 1 104 ? 10.433 1.971 -9.396 1.00 94.12 104 LEU A C 1
ATOM 775 O O . LEU A 1 104 ? 10.040 2.828 -8.607 1.00 94.12 104 LEU A O 1
ATOM 779 N N . GLU A 1 105 ? 11.455 1.162 -9.112 1.00 92.44 105 GLU A N 1
ATOM 780 C CA . GLU A 1 105 ? 12.233 1.277 -7.871 1.00 92.44 105 GLU A CA 1
ATOM 781 C C . GLU A 1 105 ? 12.950 2.628 -7.746 1.00 92.44 105 GLU A C 1
ATOM 783 O O . GLU A 1 105 ? 13.137 3.128 -6.634 1.00 92.44 105 GLU A O 1
ATOM 788 N N . THR A 1 106 ? 13.316 3.230 -8.880 1.00 91.44 106 THR A N 1
ATOM 789 C CA . THR A 1 106 ? 14.014 4.517 -8.927 1.00 91.44 106 THR A CA 1
ATOM 790 C C . THR A 1 106 ? 13.039 5.695 -8.908 1.00 91.44 106 THR A C 1
ATOM 792 O O . THR A 1 106 ? 13.228 6.634 -8.137 1.00 91.44 106 THR A O 1
ATOM 795 N N . GLU A 1 107 ? 11.989 5.648 -9.730 1.00 91.75 107 GLU A N 1
ATOM 796 C CA . GLU A 1 107 ? 11.053 6.766 -9.907 1.00 91.75 107 GLU A CA 1
ATOM 797 C C . GLU A 1 107 ? 9.988 6.856 -8.810 1.00 91.75 107 GLU A C 1
ATOM 799 O O . GLU A 1 107 ? 9.543 7.952 -8.466 1.00 91.75 107 GLU A O 1
ATOM 804 N N . VAL A 1 108 ? 9.584 5.720 -8.232 1.00 92.50 108 VAL A N 1
ATOM 805 C CA . VAL A 1 108 ? 8.567 5.666 -7.176 1.00 92.50 108 VAL A CA 1
ATOM 806 C C . VAL A 1 108 ? 9.158 4.997 -5.933 1.00 92.50 108 VAL A C 1
ATOM 808 O O . VAL A 1 108 ? 8.907 3.817 -5.672 1.00 92.50 108 VAL A O 1
ATOM 811 N N . PRO A 1 109 ? 9.961 5.714 -5.129 1.00 86.88 109 PRO A N 1
ATOM 812 C CA . PRO A 1 109 ? 10.568 5.150 -3.928 1.00 86.88 109 PRO A CA 1
ATOM 813 C C . PRO A 1 109 ? 9.513 4.776 -2.876 1.00 86.88 109 PRO A C 1
ATOM 815 O O . PRO A 1 109 ? 8.523 5.477 -2.688 1.00 86.88 109 PRO A O 1
ATOM 818 N N . ALA A 1 110 ? 9.751 3.695 -2.128 1.00 86.00 110 ALA A N 1
ATOM 819 C CA . ALA A 1 110 ? 8.808 3.159 -1.133 1.00 86.00 110 ALA A CA 1
ATOM 820 C C . ALA A 1 110 ? 8.625 4.038 0.124 1.00 86.00 110 ALA A C 1
ATOM 822 O O . ALA A 1 110 ? 7.849 3.694 1.016 1.00 86.00 110 ALA A O 1
ATOM 823 N N . ALA A 1 111 ? 9.323 5.173 0.217 1.00 79.62 111 ALA A N 1
ATOM 824 C CA . ALA A 1 111 ? 9.359 6.014 1.412 1.00 79.62 111 ALA A CA 1
ATOM 825 C C . ALA A 1 111 ? 7.962 6.475 1.878 1.00 79.62 111 ALA A C 1
ATOM 827 O O . ALA A 1 111 ? 7.721 6.589 3.081 1.00 79.62 111 ALA A O 1
ATOM 828 N N . ASP A 1 112 ? 7.031 6.690 0.943 1.00 73.06 112 ASP A N 1
ATOM 829 C CA . ASP A 1 112 ? 5.674 7.156 1.248 1.00 73.06 112 ASP A CA 1
ATOM 830 C C . ASP A 1 112 ? 4.803 6.079 1.924 1.00 73.06 112 ASP A C 1
ATOM 832 O O . ASP A 1 112 ? 3.917 6.404 2.719 1.00 73.06 112 ASP A O 1
ATOM 836 N N . VAL A 1 113 ? 5.071 4.794 1.665 1.00 84.62 113 VAL A N 1
ATOM 837 C CA . VAL A 1 113 ? 4.335 3.662 2.259 1.00 84.62 113 VAL A CA 1
ATOM 838 C C . VAL A 1 113 ? 5.011 3.117 3.522 1.00 84.62 113 VAL A C 1
ATOM 840 O O . VAL A 1 113 ? 4.326 2.671 4.448 1.00 84.62 113 VAL A O 1
ATOM 843 N N . GLU A 1 114 ? 6.335 3.249 3.635 1.00 79.69 114 GLU A N 1
ATOM 844 C CA . GLU A 1 114 ? 7.095 2.838 4.825 1.00 79.69 114 GLU A CA 1
ATOM 845 C C . GLU A 1 114 ? 6.659 3.585 6.097 1.00 79.69 114 GLU A C 1
ATOM 847 O O . GLU A 1 114 ? 6.637 3.005 7.186 1.00 79.69 114 GLU A O 1
ATOM 852 N N . GLY A 1 115 ? 6.211 4.841 5.968 1.00 81.38 115 GLY A N 1
ATOM 853 C CA . GLY A 1 115 ? 5.683 5.637 7.084 1.00 81.38 115 GLY A CA 1
ATOM 854 C C . GLY A 1 115 ? 4.448 5.038 7.777 1.00 81.38 115 GLY A C 1
ATOM 855 O O . GLY A 1 115 ? 4.124 5.429 8.901 1.00 81.38 115 GLY A O 1
ATOM 856 N N . PHE A 1 116 ? 3.779 4.072 7.142 1.00 84.62 116 PHE A N 1
ATOM 857 C CA . PHE A 1 116 ? 2.582 3.398 7.647 1.00 84.62 116 PHE A CA 1
ATOM 858 C C . PHE A 1 116 ? 2.824 1.932 8.047 1.00 84.62 116 PHE A C 1
ATOM 860 O O . PHE A 1 116 ? 1.860 1.204 8.280 1.00 84.62 116 PHE A O 1
ATOM 867 N N . ASN A 1 117 ? 4.088 1.496 8.168 1.00 88.50 117 ASN A N 1
ATOM 868 C CA . ASN A 1 117 ? 4.473 0.087 8.355 1.00 88.50 117 ASN A CA 1
ATOM 869 C C . ASN A 1 117 ? 3.933 -0.831 7.244 1.00 88.50 117 ASN A C 1
ATOM 871 O O . ASN A 1 117 ? 3.569 -1.981 7.499 1.00 88.50 117 ASN A O 1
ATOM 875 N N . VAL A 1 118 ? 3.856 -0.313 6.019 1.00 93.06 118 VAL A N 1
ATOM 876 C CA . VAL A 1 118 ? 3.524 -1.101 4.834 1.00 93.06 118 VAL A CA 1
ATOM 877 C C . VAL A 1 118 ? 4.833 -1.554 4.197 1.00 93.06 118 VAL A C 1
ATOM 879 O O . VAL A 1 118 ? 5.696 -0.733 3.895 1.00 93.06 118 VAL A O 1
ATOM 882 N N . SER A 1 119 ? 4.984 -2.858 3.990 1.00 93.56 119 SER A N 1
ATOM 883 C CA . SER A 1 119 ? 6.079 -3.421 3.202 1.00 93.56 119 SER A CA 1
ATOM 884 C C . SER A 1 119 ? 5.639 -3.520 1.746 1.00 93.56 119 SER A C 1
ATOM 886 O O . SER A 1 119 ? 4.589 -4.098 1.467 1.00 93.56 119 SER A O 1
ATOM 888 N N . ARG A 1 120 ? 6.416 -2.932 0.833 1.00 94.31 120 ARG A N 1
ATOM 889 C CA . ARG A 1 120 ? 6.187 -2.997 -0.613 1.00 94.31 120 ARG A CA 1
ATOM 890 C C . ARG A 1 120 ? 7.280 -3.831 -1.268 1.00 94.31 120 ARG A C 1
ATOM 892 O O . ARG A 1 120 ? 8.457 -3.616 -1.000 1.00 94.31 120 ARG A O 1
ATOM 899 N N . GLU A 1 121 ? 6.883 -4.721 -2.164 1.00 94.12 121 GLU A N 1
ATOM 900 C CA . GLU A 1 121 ? 7.776 -5.547 -2.972 1.00 94.12 121 GLU A CA 1
ATOM 901 C C . GLU A 1 121 ? 7.321 -5.504 -4.437 1.00 94.12 121 GLU A C 1
ATOM 903 O O . GLU A 1 121 ? 6.125 -5.600 -4.716 1.0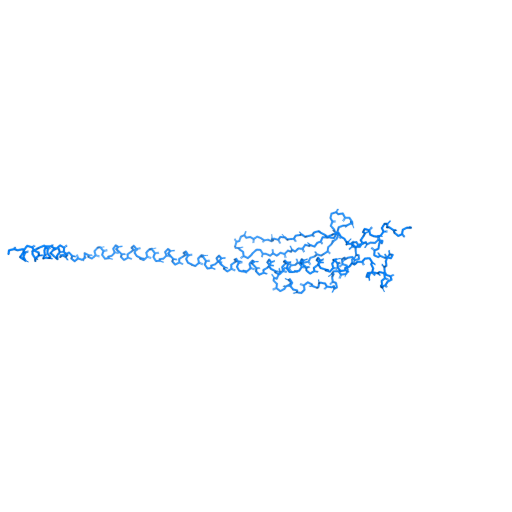0 94.12 121 GLU A O 1
ATOM 908 N N . ILE A 1 122 ? 8.269 -5.329 -5.362 1.00 94.31 122 ILE A 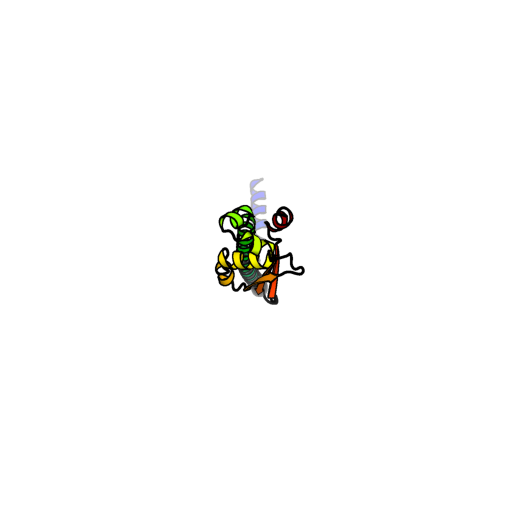N 1
ATOM 909 C CA . ILE A 1 122 ? 8.031 -5.323 -6.809 1.00 94.31 122 ILE A CA 1
ATOM 910 C C . ILE A 1 122 ? 8.771 -6.525 -7.397 1.00 94.31 122 ILE A C 1
ATOM 912 O O . ILE A 1 122 ? 9.985 -6.638 -7.266 1.00 94.31 122 ILE A O 1
ATOM 916 N N . THR A 1 123 ? 8.041 -7.443 -8.022 1.00 94.38 123 THR A N 1
ATOM 917 C CA . THR A 1 123 ? 8.584 -8.698 -8.563 1.00 94.38 123 THR A CA 1
ATOM 918 C C . THR A 1 123 ? 7.971 -9.023 -9.917 1.00 94.38 123 THR A C 1
ATOM 920 O O . THR A 1 123 ? 7.015 -8.389 -10.362 1.00 94.38 123 THR A O 1
ATOM 923 N N . THR A 1 124 ? 8.517 -10.025 -10.598 1.00 92.25 124 THR A N 1
ATOM 924 C CA . THR A 1 124 ? 7.836 -10.645 -11.737 1.00 92.25 124 THR A CA 1
ATOM 925 C C . THR A 1 124 ? 6.607 -11.404 -11.236 1.00 92.25 124 THR A C 1
ATOM 927 O O . THR A 1 124 ? 6.683 -12.140 -10.252 1.00 92.25 124 THR A O 1
ATOM 930 N N . GLY A 1 125 ? 5.470 -11.197 -11.898 1.00 88.12 125 GLY A N 1
ATOM 931 C CA . GLY A 1 125 ? 4.201 -11.831 -11.565 1.00 88.12 125 GLY A CA 1
ATOM 932 C C . GLY A 1 125 ? 4.121 -13.291 -12.012 1.00 88.12 125 GLY A C 1
ATOM 933 O O . GLY A 1 125 ? 5.121 -13.960 -12.262 1.00 88.12 125 GLY A O 1
ATOM 934 N N . ALA A 1 126 ? 2.893 -13.799 -12.140 1.00 82.19 126 ALA A N 1
ATOM 935 C CA . ALA A 1 126 ? 2.643 -15.193 -12.519 1.00 82.19 126 ALA A CA 1
ATOM 936 C C . ALA A 1 126 ? 3.154 -15.566 -13.927 1.00 82.19 126 ALA A C 1
ATOM 938 O O . ALA A 1 126 ? 3.326 -16.748 -14.231 1.00 82.19 126 ALA A O 1
ATOM 939 N N . THR A 1 127 ? 3.373 -14.569 -14.782 1.00 83.69 127 THR A N 1
ATOM 940 C CA . THR A 1 127 ? 3.934 -14.703 -16.129 1.00 83.69 127 THR A CA 1
ATOM 941 C C . THR A 1 127 ? 5.096 -13.734 -16.295 1.00 83.69 127 THR A C 1
ATOM 943 O O . THR A 1 127 ? 5.042 -12.633 -15.749 1.00 83.69 127 THR A O 1
ATOM 946 N N . ASP A 1 128 ? 6.080 -14.091 -17.122 1.00 82.62 128 ASP A N 1
ATOM 947 C CA . ASP A 1 128 ? 7.284 -13.277 -17.364 1.00 82.62 128 ASP A CA 1
ATOM 948 C C . ASP A 1 128 ? 6.996 -11.893 -17.982 1.00 82.62 128 ASP A C 1
ATOM 950 O O . ASP A 1 128 ? 7.866 -11.023 -17.953 1.00 82.62 128 ASP A O 1
ATOM 954 N N . ASP A 1 129 ? 5.773 -11.679 -18.482 1.00 84.62 129 ASP A N 1
ATOM 955 C CA . ASP A 1 129 ? 5.292 -10.439 -19.107 1.00 84.62 129 ASP A CA 1
ATOM 956 C C . ASP A 1 129 ? 4.549 -9.496 -18.138 1.00 84.62 129 ASP A C 1
ATOM 958 O O . ASP A 1 129 ? 4.102 -8.419 -18.533 1.00 84.62 129 ASP A O 1
ATOM 962 N N . VAL A 1 130 ? 4.383 -9.892 -16.872 1.00 90.50 130 VAL A N 1
ATOM 963 C CA . VAL A 1 130 ? 3.646 -9.116 -15.864 1.00 90.50 130 VAL A CA 1
ATOM 964 C C . VAL A 1 130 ? 4.573 -8.745 -14.714 1.00 90.50 130 VAL A C 1
ATOM 966 O O . VAL A 1 130 ? 5.295 -9.584 -14.181 1.00 90.50 130 VAL A O 1
ATOM 969 N N . VAL A 1 131 ? 4.526 -7.484 -14.298 1.00 94.25 131 VAL A N 1
ATOM 970 C CA . VAL A 1 131 ? 5.127 -7.004 -13.051 1.00 94.25 131 VAL A CA 1
ATOM 971 C C . VAL A 1 131 ? 4.064 -7.015 -11.963 1.00 94.25 131 VAL A C 1
ATOM 973 O O . VAL A 1 131 ? 2.964 -6.500 -12.151 1.00 94.25 131 VAL A O 1
ATOM 976 N N . GLN A 1 132 ? 4.388 -7.594 -10.816 1.00 95.88 132 GLN A N 1
ATOM 977 C CA . GLN A 1 132 ? 3.530 -7.642 -9.646 1.00 95.88 132 GLN A CA 1
ATOM 978 C C . GLN A 1 132 ? 4.080 -6.711 -8.568 1.00 95.88 132 GLN A C 1
ATOM 980 O O . GLN A 1 132 ? 5.237 -6.823 -8.170 1.00 95.88 132 GLN A O 1
ATOM 985 N N . VAL A 1 133 ? 3.227 -5.830 -8.051 1.00 95.88 133 VAL A N 1
ATOM 986 C CA . VAL A 1 133 ? 3.529 -5.023 -6.865 1.00 95.88 133 VAL A CA 1
ATOM 987 C C . VAL A 1 133 ? 2.663 -5.519 -5.721 1.00 95.88 133 VAL A C 1
ATOM 989 O O . VAL A 1 133 ? 1.432 -5.484 -5.801 1.00 95.88 133 VAL A O 1
ATOM 992 N N . SER A 1 134 ? 3.301 -5.986 -4.654 1.00 95.50 134 SER A N 1
ATOM 993 C CA . SER A 1 134 ? 2.637 -6.461 -3.445 1.00 95.50 134 SER A CA 1
ATOM 994 C C . SER A 1 134 ? 2.899 -5.534 -2.270 1.00 95.50 134 SER A C 1
ATOM 996 O O . SER A 1 134 ? 4.039 -5.187 -1.972 1.00 95.50 134 SER A O 1
ATOM 998 N N . TYR A 1 135 ? 1.824 -5.192 -1.571 1.00 96.06 135 TYR A N 1
ATOM 999 C CA . TYR A 1 135 ? 1.826 -4.448 -0.324 1.00 96.06 135 TYR A CA 1
ATOM 1000 C C . TYR A 1 135 ? 1.375 -5.373 0.796 1.00 96.06 135 TYR A C 1
ATOM 1002 O O . TYR A 1 135 ? 0.309 -5.980 0.685 1.00 96.06 135 TYR A O 1
ATOM 1010 N N . GLN A 1 136 ? 2.143 -5.444 1.877 1.00 95.12 136 GLN A N 1
ATOM 1011 C CA . GLN A 1 136 ? 1.803 -6.177 3.091 1.00 95.12 136 GLN A CA 1
ATOM 1012 C C . GLN A 1 136 ? 1.741 -5.216 4.276 1.00 95.12 136 GLN A C 1
ATOM 1014 O O . GLN A 1 136 ? 2.660 -4.426 4.493 1.00 95.12 136 GLN A O 1
ATOM 1019 N N . PHE A 1 137 ? 0.672 -5.295 5.065 1.00 93.94 137 PHE A N 1
ATOM 1020 C CA . PHE A 1 137 ? 0.521 -4.512 6.292 1.00 93.94 137 PHE A CA 1
ATOM 1021 C C . PHE A 1 137 ? -0.365 -5.225 7.309 1.00 93.94 137 PHE A C 1
ATOM 1023 O O . PHE A 1 137 ? -1.188 -6.063 6.955 1.00 93.94 137 PHE A O 1
ATOM 1030 N N . GLN A 1 138 ? -0.228 -4.869 8.584 1.00 92.69 138 GLN A N 1
ATOM 1031 C CA . GLN A 1 138 ? -1.072 -5.415 9.644 1.00 92.69 138 GLN A CA 1
ATOM 1032 C C . GLN A 1 138 ? -2.390 -4.637 9.755 1.00 92.69 138 GLN A C 1
ATOM 1034 O O . GLN A 1 138 ? -2.386 -3.405 9.833 1.00 92.69 138 GLN A O 1
ATOM 1039 N N . GLY A 1 139 ? -3.517 -5.351 9.819 1.00 90.25 139 GLY A N 1
ATOM 1040 C CA . GLY A 1 139 ? -4.822 -4.736 10.061 1.00 90.25 139 GLY A CA 1
ATOM 1041 C C . GLY A 1 139 ? -4.863 -4.000 11.414 1.00 90.25 139 GLY A C 1
ATOM 1042 O O . GLY A 1 139 ? -4.467 -4.573 12.432 1.00 90.25 139 GLY A O 1
ATOM 1043 N N . PRO A 1 140 ? -5.335 -2.738 11.479 1.00 88.12 140 PRO A N 1
ATOM 1044 C CA . PRO A 1 140 ? -5.379 -1.976 12.732 1.00 88.12 140 PRO A CA 1
ATOM 1045 C C . PRO A 1 140 ? -6.435 -2.486 13.729 1.00 88.12 140 PRO A C 1
ATOM 1047 O O . PRO A 1 140 ? -6.447 -2.082 14.894 1.00 88.12 140 PRO A O 1
ATOM 1050 N N . GLU A 1 141 ? -7.357 -3.343 13.295 1.00 87.44 141 GLU A N 1
ATOM 1051 C CA . GLU A 1 141 ? -8.388 -3.949 14.125 1.00 87.44 141 GLU A CA 1
ATOM 1052 C C . GLU A 1 141 ? -7.865 -5.137 14.938 1.00 87.44 141 GLU A C 1
ATOM 1054 O O . GLU A 1 141 ? -7.040 -5.941 14.509 1.00 87.44 141 GLU A O 1
ATOM 1059 N N . THR A 1 142 ? -8.416 -5.305 16.1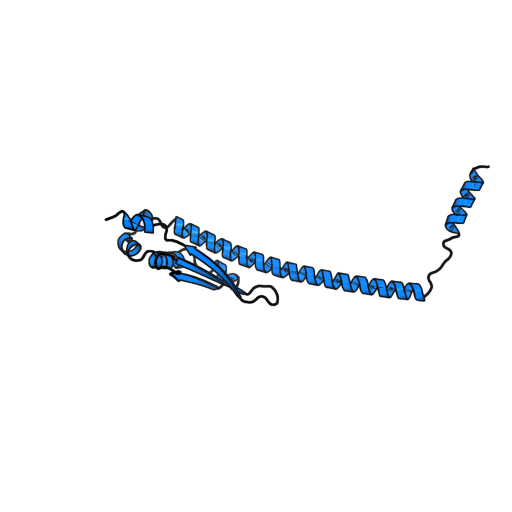39 1.00 84.25 142 THR A N 1
ATOM 1060 C CA . THR A 1 142 ? -8.074 -6.441 16.994 1.00 84.25 142 THR A CA 1
ATOM 1061 C C . THR A 1 142 ? -8.508 -7.758 16.352 1.00 84.25 142 THR A C 1
ATOM 1063 O O . THR A 1 142 ? -9.683 -7.942 16.042 1.00 84.25 142 THR A O 1
ATOM 1066 N N . GLY A 1 143 ? -7.569 -8.697 16.217 1.00 82.50 143 GLY A N 1
ATOM 1067 C CA . GLY A 1 143 ? -7.831 -10.027 15.662 1.00 82.50 143 GLY A CA 1
ATOM 1068 C C . GLY A 1 143 ? -7.756 -10.108 14.136 1.00 82.50 143 GLY A C 1
ATOM 1069 O O . GLY A 1 143 ? -8.015 -11.180 13.593 1.00 82.50 143 GLY A O 1
ATOM 1070 N N . VAL A 1 144 ? -7.382 -9.020 13.456 1.00 85.06 144 VAL A N 1
ATOM 1071 C CA . VAL A 1 144 ? -7.017 -9.038 12.035 1.00 85.06 144 VAL A CA 1
ATOM 1072 C C . VAL A 1 144 ? -5.501 -9.205 11.927 1.00 85.06 144 VAL A C 1
ATOM 1074 O O . VAL A 1 144 ? -4.742 -8.562 12.651 1.00 85.06 144 VAL A O 1
ATOM 1077 N N . GLY A 1 145 ? -5.074 -10.154 11.095 1.00 88.50 145 GLY A N 1
ATOM 1078 C CA . GLY A 1 145 ? -3.663 -10.435 10.844 1.00 88.50 145 GLY A CA 1
ATOM 1079 C C . GLY A 1 145 ? -3.089 -9.541 9.751 1.00 88.50 145 GLY A C 1
ATOM 1080 O O . GLY A 1 145 ? -3.507 -8.395 9.576 1.00 88.50 145 GLY A O 1
ATOM 1081 N N . ASP A 1 146 ? -2.143 -10.098 9.006 1.00 92.19 146 ASP A N 1
ATOM 1082 C CA . ASP A 1 146 ? -1.572 -9.428 7.846 1.00 92.19 146 ASP A CA 1
ATOM 1083 C C . ASP A 1 146 ? -2.575 -9.400 6.692 1.00 92.19 146 ASP A C 1
ATOM 1085 O O . ASP A 1 146 ? -3.277 -10.374 6.403 1.00 92.19 146 ASP A O 1
ATOM 1089 N N . GLU A 1 147 ? -2.621 -8.259 6.026 1.00 93.38 147 GLU A N 1
ATOM 1090 C CA . GLU A 1 147 ? -3.392 -8.007 4.828 1.00 93.38 147 GLU A CA 1
ATOM 1091 C C . GLU A 1 147 ? -2.463 -7.728 3.658 1.00 93.38 147 GLU A C 1
ATOM 1093 O O . GLU A 1 147 ? -1.372 -7.179 3.815 1.00 93.38 147 GLU A O 1
ATOM 1098 N N . TYR A 1 148 ? -2.954 -8.076 2.470 1.00 94.19 148 TYR A N 1
ATOM 1099 C CA . TYR A 1 148 ? -2.232 -7.892 1.225 1.00 94.19 148 TYR A CA 1
ATOM 1100 C C . TYR A 1 148 ? -3.039 -7.039 0.256 1.00 94.19 148 TYR A C 1
ATOM 1102 O O . TYR A 1 148 ? -4.265 -7.172 0.156 1.00 94.19 148 TYR A O 1
ATOM 1110 N N . ARG A 1 149 ? -2.353 -6.179 -0.488 1.00 94.62 149 ARG A N 1
ATOM 1111 C CA . ARG A 1 149 ? -2.867 -5.569 -1.717 1.00 94.62 149 ARG A CA 1
ATOM 1112 C C . ARG A 1 149 ? -1.889 -5.922 -2.819 1.00 94.62 149 ARG A C 1
ATOM 1114 O O . ARG A 1 149 ? -0.686 -5.821 -2.618 1.00 94.62 149 ARG A O 1
ATOM 1121 N N . VAL A 1 150 ? -2.402 -6.378 -3.950 1.00 94.62 150 VAL A N 1
ATOM 1122 C CA . VAL A 1 150 ? -1.574 -6.787 -5.080 1.00 94.62 150 VAL A CA 1
ATOM 1123 C C . VAL A 1 150 ? -2.114 -6.099 -6.314 1.00 94.62 150 VAL A C 1
ATOM 1125 O O . VAL A 1 150 ? -3.325 -6.115 -6.546 1.00 94.62 150 VAL A O 1
ATOM 1128 N N . ILE A 1 151 ? -1.221 -5.484 -7.077 1.00 95.06 151 ILE A N 1
ATOM 1129 C CA . ILE A 1 151 ? -1.519 -4.988 -8.414 1.00 95.06 151 ILE A CA 1
ATOM 1130 C C . ILE A 1 151 ? -0.600 -5.677 -9.413 1.00 95.06 151 ILE A C 1
ATOM 1132 O O . ILE A 1 151 ? 0.539 -6.023 -9.102 1.00 95.06 151 ILE A O 1
ATOM 1136 N N . GLU A 1 152 ? -1.120 -5.857 -10.614 1.00 94.12 152 GLU A N 1
ATOM 1137 C CA . GLU A 1 152 ? -0.398 -6.416 -11.745 1.00 94.12 152 GLU A CA 1
ATOM 1138 C C . GLU A 1 152 ? -0.339 -5.353 -12.838 1.00 94.12 152 GLU A C 1
ATOM 1140 O O . GLU A 1 152 ? -1.333 -4.682 -13.129 1.00 94.12 152 GLU A O 1
ATOM 1145 N N . LEU A 1 153 ? 0.844 -5.187 -13.414 1.00 92.62 153 LEU A N 1
ATOM 1146 C CA . LEU A 1 153 ? 1.158 -4.201 -14.434 1.00 92.62 153 LEU A CA 1
ATOM 1147 C C . LEU A 1 153 ? 1.753 -4.927 -15.631 1.00 92.62 153 LEU A C 1
ATOM 1149 O O . LEU A 1 153 ? 2.568 -5.836 -15.480 1.00 92.62 153 LEU A O 1
ATOM 1153 N N . ASN A 1 154 ? 1.358 -4.506 -16.823 1.00 91.81 154 ASN A N 1
ATOM 1154 C CA . ASN A 1 154 ? 2.012 -4.915 -18.053 1.00 91.81 154 ASN A CA 1
ATOM 1155 C C . ASN A 1 154 ? 2.810 -3.707 -18.556 1.00 91.81 154 ASN A C 1
ATOM 1157 O O . ASN A 1 154 ? 2.180 -2.663 -18.741 1.00 91.81 154 ASN A O 1
ATOM 1161 N N . PRO A 1 155 ? 4.135 -3.820 -18.773 1.00 91.31 155 PRO A N 1
ATOM 1162 C CA . PRO A 1 155 ? 4.940 -2.706 -19.253 1.00 91.31 155 PRO A CA 1
ATOM 1163 C C . PRO A 1 155 ? 4.336 -2.071 -20.504 1.00 91.31 155 PRO A C 1
ATOM 1165 O O . PRO A 1 155 ? 4.237 -2.709 -21.555 1.00 91.31 155 PRO A O 1
ATOM 1168 N N . ASN A 1 156 ? 3.948 -0.801 -20.403 1.00 90.75 156 ASN A N 1
ATOM 1169 C CA . ASN A 1 156 ? 3.206 -0.097 -21.452 1.00 90.75 156 ASN A CA 1
ATOM 1170 C C . ASN A 1 156 ? 3.934 -0.091 -22.815 1.00 90.75 156 ASN A C 1
ATOM 1172 O O . ASN A 1 156 ? 3.325 -0.243 -23.876 1.00 90.75 156 ASN A O 1
ATOM 1176 N N . PHE A 1 157 ? 5.263 0.033 -22.803 1.00 90.50 157 PHE A N 1
ATOM 1177 C CA . PHE A 1 157 ? 6.088 0.054 -24.013 1.00 90.50 157 PHE A CA 1
ATOM 1178 C C . PHE A 1 157 ? 6.243 -1.318 -24.699 1.00 90.50 157 PHE A C 1
ATOM 1180 O O . PHE A 1 157 ? 6.599 -1.362 -25.879 1.00 90.50 157 PHE A O 1
ATOM 1187 N N . SER A 1 158 ? 5.959 -2.430 -24.006 1.00 89.06 158 SER A N 1
ATOM 1188 C CA . SER A 1 158 ? 6.239 -3.797 -24.487 1.00 89.06 158 SER A CA 1
ATOM 1189 C C . SER A 1 158 ? 5.547 -4.129 -25.813 1.00 89.06 158 SER A C 1
ATOM 1191 O O . SER A 1 158 ? 6.110 -4.820 -26.660 1.00 89.06 158 SER A O 1
ATOM 1193 N N . ALA A 1 159 ? 4.357 -3.574 -26.058 1.00 87.19 159 ALA A N 1
ATOM 1194 C CA . ALA A 1 159 ? 3.614 -3.793 -27.297 1.00 87.19 159 ALA A CA 1
ATOM 1195 C C . ALA A 1 159 ? 4.364 -3.292 -28.548 1.00 87.19 159 ALA A C 1
ATOM 1197 O O . ALA A 1 159 ? 4.173 -3.833 -29.638 1.00 87.19 159 ALA A O 1
ATOM 1198 N N . GLN A 1 160 ? 5.221 -2.278 -28.401 1.00 87.44 160 GLN A N 1
ATOM 1199 C CA . GLN A 1 160 ? 5.975 -1.683 -29.511 1.00 87.44 160 GLN A CA 1
ATOM 1200 C C . GLN A 1 160 ? 7.275 -2.441 -29.813 1.00 87.44 160 GLN A C 1
ATOM 1202 O O . GLN A 1 160 ? 7.778 -2.371 -30.934 1.00 87.44 160 GLN A O 1
ATOM 1207 N N . CYS A 1 161 ? 7.752 -3.266 -28.877 1.00 84.50 161 CYS A N 1
ATOM 1208 C CA . CYS A 1 161 ? 8.919 -4.128 -29.070 1.00 84.50 161 CYS A CA 1
ATOM 1209 C C . CYS A 1 161 ? 8.723 -5.191 -30.163 1.00 84.50 161 CYS A C 1
ATOM 1211 O O . CYS A 1 161 ? 9.691 -5.682 -30.734 1.00 84.50 161 CYS A O 1
ATOM 1213 N N . TYR A 1 162 ? 7.476 -5.536 -30.499 1.00 74.62 162 TYR A N 1
ATOM 1214 C CA . TYR A 1 162 ? 7.170 -6.488 -31.574 1.00 74.62 162 TYR A CA 1
ATOM 1215 C C . TYR A 1 162 ? 7.069 -5.839 -32.960 1.00 74.62 162 TYR A C 1
ATOM 1217 O O . TYR A 1 162 ? 7.017 -6.549 -33.965 1.00 74.62 162 TYR A O 1
ATOM 1225 N N . THR A 1 163 ? 7.009 -4.505 -33.031 1.00 63.16 163 THR A N 1
ATOM 1226 C CA . THR A 1 163 ? 6.796 -3.762 -34.286 1.00 63.16 163 THR A CA 1
ATOM 1227 C C . THR A 1 163 ? 8.078 -3.290 -34.970 1.00 63.16 163 THR A C 1
ATOM 1229 O O . THR A 1 163 ? 8.011 -2.853 -36.115 1.00 63.16 163 THR A O 1
ATOM 1232 N N . THR A 1 164 ? 9.233 -3.410 -34.313 1.00 54.06 164 THR A N 1
ATOM 1233 C CA . THR A 1 164 ? 10.548 -2.945 -34.792 1.00 54.06 164 THR A CA 1
ATOM 1234 C C . THR A 1 164 ? 11.465 -4.066 -35.305 1.00 54.06 164 THR A C 1
ATOM 1236 O O . THR A 1 164 ? 12.685 -3.944 -35.239 1.00 54.06 164 THR A O 1
ATOM 1239 N N . ASN A 1 165 ? 10.889 -5.142 -35.862 1.00 46.34 165 ASN A N 1
ATOM 1240 C CA . ASN A 1 165 ? 11.636 -6.114 -36.685 1.00 46.34 165 ASN A CA 1
ATOM 1241 C C . ASN A 1 165 ? 11.845 -5.620 -38.122 1.00 46.34 165 ASN A C 1
ATOM 1243 O O . ASN A 1 165 ? 10.854 -5.149 -38.728 1.00 46.34 165 ASN A O 1
#

Sequence (165 aa):
MIHTQLQQRIQNLRSNSAGGFTMVEVVIAGVLLVSVMTSVAQMSVAALAGSKNLSSRAGIEAAVNNDIQLIQQADSYLTYQSIEDLGDQDDACQAPTSYLINYLETEVPAADVEGFNVSREITTGATDDVVQVSYQFQGPETGVGDEYRVIELNPNFSAQCYTTN

Secondary structure (DSSP, 8-state):
-HHHHHHHHHHHHHHTT--PPPHHHHHHHHHHHHHHHHHHHHHHHHHHHHHHHHHHHHHHHHHHHHHHHHHHHHHHH--HHHHHTTT-HHHHHHSHHHHHHHHHHHHS-THHHHTTT-EEEEEE-SSTT-EEEEEEEE-SSTT--EEEEEEEE--GGGGGGGT--